Protein AF-A0A7S1H6H6-F1 (afdb_monomer_lite)

Sequence (138 aa):
GGTGAEPEEFAGHVDTIPNGRCSVGMDVRLAGCSHAYGLSERATPLPLHDTKGPKTPPECLPDNPPPGARGEPYRLYNLDVFGYDTRLGFGYQPLYGSVPLLLGSGGGPATGVLWLNPSETLVDLETEAGGGGANKPL

Secondary structure (DSSP, 8-state):
---PPPPEEETTEEE--TT-----------TT-SEEEEEE--SS-SS-----S----GGGS-SSPPTTTT---EEE-----TT---SGGGTTS--S--EEEEEEESSS--EEEE----S-EEE-------S-SS----

Organism: Hemiselmis andersenii (NCBI:txid464988)

Structure (mmCIF, N/CA/C/O backbone):
data_AF-A0A7S1H6H6-F1
#
_entry.id   AF-A0A7S1H6H6-F1
#
loop_
_atom_site.group_PDB
_atom_site.id
_atom_site.type_symbol
_atom_site.label_atom_id
_atom_site.label_alt_id
_atom_site.label_comp_id
_atom_site.label_asym_id
_atom_site.label_entity_id
_atom_site.label_seq_id
_atom_site.pdbx_PDB_ins_code
_atom_site.Cartn_x
_atom_site.Cartn_y
_atom_site.Cartn_z
_atom_site.occupancy
_atom_site.B_iso_or_equiv
_atom_site.auth_seq_id
_ato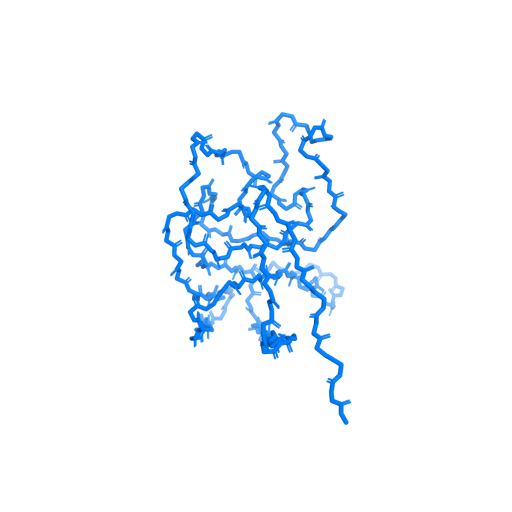m_site.auth_comp_id
_atom_site.auth_asym_id
_atom_site.auth_atom_id
_atom_site.pdbx_PDB_model_num
ATOM 1 N N . GLY A 1 1 ? -4.755 -16.913 30.596 1.00 37.25 1 GLY A N 1
ATOM 2 C CA . GLY A 1 1 ? -5.245 -15.526 30.644 1.00 37.25 1 GLY A CA 1
ATOM 3 C C . GLY A 1 1 ? -4.417 -14.735 29.668 1.00 37.25 1 GLY A C 1
ATOM 4 O O . GLY A 1 1 ? -3.209 -14.711 29.845 1.00 37.25 1 GLY A O 1
ATOM 5 N N . GLY A 1 2 ? -5.020 -14.239 28.589 1.00 49.47 2 GLY A N 1
ATOM 6 C CA . GLY A 1 2 ? -4.300 -13.467 27.575 1.00 49.47 2 GLY A CA 1
ATOM 7 C C . GLY A 1 2 ? -4.051 -12.055 28.089 1.00 49.47 2 GLY A C 1
ATOM 8 O O . GLY A 1 2 ? -4.977 -11.416 28.576 1.00 49.47 2 GLY A O 1
ATOM 9 N N . THR A 1 3 ? -2.807 -11.597 28.035 1.00 51.44 3 THR A N 1
ATOM 10 C CA . THR A 1 3 ? -2.439 -10.205 28.304 1.00 51.44 3 THR A CA 1
ATOM 11 C C . THR A 1 3 ? -3.090 -9.327 27.233 1.00 51.44 3 THR A C 1
ATOM 13 O O . THR A 1 3 ? -2.762 -9.473 26.054 1.00 51.44 3 THR A O 1
ATOM 16 N N . GLY A 1 4 ? -4.049 -8.479 27.619 1.00 61.50 4 GLY A N 1
ATOM 17 C CA . GLY A 1 4 ? -4.609 -7.456 26.729 1.00 61.50 4 GLY A CA 1
ATOM 18 C C . GLY A 1 4 ? -3.496 -6.552 26.194 1.00 61.50 4 GLY A C 1
ATOM 19 O O . GLY A 1 4 ? -2.465 -6.401 26.847 1.00 61.50 4 GLY A O 1
ATOM 20 N N . ALA A 1 5 ? -3.659 -6.015 24.985 1.00 79.25 5 ALA A N 1
ATOM 21 C CA . ALA A 1 5 ? -2.712 -5.023 24.484 1.00 79.25 5 ALA A CA 1
ATOM 22 C C . ALA A 1 5 ? -2.859 -3.722 25.285 1.00 79.25 5 ALA A C 1
ATOM 24 O O . ALA A 1 5 ? -3.963 -3.385 25.707 1.00 79.25 5 ALA A O 1
ATOM 25 N N . GLU A 1 6 ? -1.746 -3.023 25.502 1.00 86.31 6 GLU A N 1
ATOM 26 C CA . GLU A 1 6 ? -1.747 -1.726 26.181 1.00 86.31 6 GLU A CA 1
ATOM 27 C C . GLU A 1 6 ? -2.432 -0.660 25.308 1.00 86.31 6 GLU A C 1
ATOM 29 O O . GLU A 1 6 ? -2.238 -0.697 24.093 1.00 86.31 6 GLU A O 1
ATOM 34 N N . PRO A 1 7 ? -3.189 0.288 25.892 1.00 91.81 7 PRO A N 1
ATOM 35 C CA . PRO A 1 7 ? -3.778 1.402 25.154 1.00 91.81 7 PRO A CA 1
ATOM 36 C C . PRO A 1 7 ? -2.739 2.229 24.383 1.00 91.81 7 PRO A C 1
ATOM 38 O O . PRO A 1 7 ? -1.626 2.451 24.865 1.00 91.81 7 PRO A O 1
ATOM 41 N N . GLU A 1 8 ? -3.124 2.740 23.215 1.00 92.94 8 GLU A N 1
ATOM 42 C CA . GLU A 1 8 ? -2.284 3.576 22.350 1.00 92.94 8 GLU A CA 1
ATOM 43 C C . GLU A 1 8 ? -2.850 4.999 22.259 1.00 92.94 8 GLU A C 1
ATOM 45 O O . GLU A 1 8 ? -4.063 5.186 22.206 1.00 92.94 8 GLU A O 1
ATOM 50 N N . GLU A 1 9 ? -1.986 6.020 22.242 1.00 95.50 9 GLU A N 1
ATOM 51 C CA . GLU A 1 9 ? -2.395 7.425 22.115 1.00 95.50 9 GLU A CA 1
ATOM 52 C C . GLU A 1 9 ? -1.838 8.048 20.831 1.00 95.50 9 GLU A C 1
ATOM 54 O O . GLU A 1 9 ? -0.636 7.996 20.565 1.00 95.50 9 GLU A O 1
ATOM 59 N N . PHE A 1 10 ? -2.706 8.698 20.054 1.00 93.44 10 PHE A N 1
ATOM 60 C CA . PHE A 1 10 ? -2.316 9.489 18.892 1.00 93.44 10 PHE A CA 1
ATOM 61 C C . PHE A 1 10 ? -3.118 10.789 18.822 1.00 93.44 10 PHE A C 1
ATOM 63 O O . PHE A 1 10 ? -4.347 10.781 18.849 1.00 93.44 10 PHE A O 1
ATOM 70 N N . ALA A 1 11 ? -2.419 11.923 18.711 1.00 92.44 11 ALA A N 1
ATOM 71 C CA . ALA A 1 11 ? -3.023 13.254 18.588 1.00 92.44 11 ALA A CA 1
ATOM 72 C C . ALA A 1 11 ? -4.135 13.528 19.632 1.00 92.44 11 ALA A C 1
ATOM 74 O O . ALA A 1 11 ? -5.196 14.053 19.293 1.00 92.44 11 ALA A O 1
ATOM 75 N N . GLY A 1 12 ? -3.910 13.129 20.891 1.00 94.56 12 GLY A N 1
ATOM 76 C CA . GLY A 1 12 ? -4.856 13.308 22.000 1.00 94.56 12 GLY A CA 1
ATOM 77 C C . GLY A 1 12 ? -6.042 12.335 22.022 1.00 94.56 12 GLY A C 1
ATOM 78 O O . GLY A 1 12 ? -6.951 12.510 22.832 1.00 94.56 12 GLY A O 1
ATOM 79 N N . HIS A 1 13 ? -6.054 11.322 21.153 1.00 94.81 13 HIS A N 1
ATOM 80 C CA . HIS A 1 13 ? -7.055 10.257 21.137 1.00 94.81 13 HIS A CA 1
ATOM 81 C C . HIS A 1 13 ? -6.439 8.964 21.664 1.00 94.81 13 HIS A C 1
ATOM 83 O O . HIS A 1 13 ? -5.345 8.599 21.242 1.00 94.81 13 HIS A O 1
ATOM 89 N N . VAL A 1 14 ? -7.154 8.270 22.553 1.00 96.38 14 VAL A N 1
ATOM 90 C CA . VAL A 1 14 ? -6.708 7.004 23.152 1.00 96.38 14 VAL A CA 1
ATOM 91 C C . VAL A 1 14 ? -7.499 5.839 22.556 1.00 96.38 14 VAL A C 1
ATOM 93 O O . VAL A 1 14 ? -8.716 5.763 22.735 1.00 96.38 14 VAL A O 1
ATOM 96 N N . ASP A 1 15 ? -6.810 4.922 21.881 1.00 92.50 15 ASP A N 1
ATOM 97 C CA . ASP A 1 15 ? -7.329 3.601 21.529 1.00 92.50 15 ASP A CA 1
ATOM 98 C C . ASP A 1 15 ? -7.150 2.660 22.727 1.00 92.50 15 ASP A C 1
ATOM 100 O O . ASP A 1 15 ? -6.055 2.485 23.254 1.00 92.50 15 ASP A O 1
ATOM 104 N N . THR A 1 16 ? -8.247 2.056 23.179 1.00 93.62 16 THR A N 1
ATOM 105 C CA . THR A 1 16 ? -8.265 1.155 24.344 1.00 93.62 16 THR A CA 1
ATOM 106 C C . THR A 1 16 ? -7.953 -0.300 23.993 1.00 93.62 16 THR A C 1
ATOM 108 O O . THR A 1 16 ? -7.833 -1.119 24.901 1.00 93.62 16 THR A O 1
ATOM 111 N N . ILE A 1 17 ? -7.849 -0.626 22.698 1.00 90.38 17 ILE A N 1
ATOM 112 C CA . ILE A 1 17 ? -7.474 -1.936 22.142 1.00 90.38 17 ILE A CA 1
ATOM 113 C C . ILE A 1 17 ? -8.158 -3.121 22.864 1.00 90.38 17 ILE A C 1
ATOM 115 O O . ILE A 1 17 ? -7.500 -4.062 23.321 1.00 90.38 17 ILE A O 1
ATOM 119 N N . PRO A 1 18 ? -9.504 -3.131 22.968 1.00 91.81 18 PRO A N 1
ATOM 120 C CA . PRO A 1 18 ? -10.238 -4.084 23.810 1.00 91.81 18 PRO A CA 1
ATOM 121 C C . PRO A 1 18 ? -10.066 -5.548 23.382 1.00 91.81 18 PRO A C 1
ATOM 123 O O . PRO A 1 18 ? -10.182 -6.454 24.206 1.00 91.81 18 PRO A O 1
ATOM 126 N N . ASN A 1 19 ? -9.776 -5.786 22.100 1.00 90.62 19 ASN A N 1
ATOM 127 C CA . ASN A 1 19 ? -9.561 -7.123 21.541 1.00 90.62 19 ASN A CA 1
ATOM 128 C C . ASN A 1 19 ? -8.077 -7.532 21.512 1.00 90.62 19 ASN A C 1
ATOM 130 O O . ASN A 1 19 ? -7.745 -8.631 21.071 1.00 90.62 19 ASN A O 1
ATOM 134 N N . GLY A 1 20 ? -7.176 -6.675 21.997 1.00 92.00 20 GLY A N 1
ATOM 135 C CA . GLY A 1 20 ? -5.739 -6.883 21.890 1.00 92.00 20 GLY A CA 1
ATOM 136 C C . GLY A 1 20 ? -5.215 -6.754 20.455 1.00 92.00 20 GLY A C 1
ATOM 137 O O . GLY A 1 20 ? -5.844 -6.170 19.575 1.00 92.00 20 GLY A O 1
ATOM 138 N N . ARG A 1 21 ? -4.019 -7.299 20.220 1.00 90.94 21 ARG A N 1
ATOM 139 C CA . ARG A 1 21 ? -3.355 -7.261 18.909 1.00 90.94 21 ARG A CA 1
ATOM 140 C C . ARG A 1 21 ? -4.025 -8.250 17.953 1.00 90.94 21 ARG A C 1
ATOM 142 O O . ARG A 1 21 ? -3.915 -9.458 18.152 1.00 90.94 21 ARG A O 1
ATOM 149 N N . CYS A 1 22 ? -4.677 -7.742 16.909 1.00 93.69 22 CYS A N 1
ATOM 150 C CA . CYS A 1 22 ? -5.427 -8.550 15.937 1.00 93.69 22 CYS A CA 1
ATOM 151 C C . CYS A 1 22 ? -4.992 -8.324 14.476 1.00 93.69 22 CYS A C 1
ATOM 153 O O . CYS A 1 22 ? -5.787 -8.540 13.563 1.00 93.69 22 CYS A O 1
ATOM 155 N N . SER A 1 23 ? -3.758 -7.866 14.236 1.00 95.38 23 SER A N 1
ATOM 156 C CA . SER A 1 23 ? -3.259 -7.667 12.871 1.00 95.38 23 SER A CA 1
ATOM 157 C C . SER A 1 23 ? -3.045 -8.997 12.137 1.00 95.38 23 SER A C 1
ATOM 159 O O . SER A 1 23 ? -2.732 -10.027 12.736 1.00 95.38 23 SER A O 1
ATOM 161 N N . VAL A 1 24 ? -3.204 -8.960 10.815 1.00 97.75 24 VAL A N 1
ATOM 162 C CA . VAL A 1 24 ? -2.938 -10.076 9.899 1.00 97.75 24 VAL A CA 1
ATOM 163 C C . VAL A 1 24 ? -1.992 -9.604 8.800 1.00 97.75 24 VAL A C 1
ATOM 165 O O . VAL A 1 24 ? -2.060 -8.451 8.380 1.00 97.75 24 VAL A O 1
ATOM 168 N N . GLY A 1 25 ? -1.112 -10.487 8.334 1.00 97.75 25 GLY A N 1
ATOM 169 C CA . GLY A 1 25 ? -0.133 -10.177 7.295 1.00 97.75 25 GLY A CA 1
ATOM 170 C C . GLY A 1 25 ? 0.189 -11.399 6.443 1.00 97.75 25 GLY A C 1
ATOM 171 O O . GLY A 1 25 ? 0.029 -12.535 6.892 1.00 97.75 25 GLY A O 1
ATOM 172 N N . MET A 1 26 ? 0.610 -11.153 5.204 1.00 97.50 26 MET A N 1
ATOM 173 C CA . MET A 1 26 ? 0.996 -12.182 4.244 1.00 97.50 26 MET A CA 1
ATOM 174 C C . MET A 1 26 ? 2.029 -11.622 3.267 1.00 97.50 26 MET A C 1
ATOM 176 O O . MET A 1 26 ? 1.840 -10.528 2.740 1.00 97.50 26 MET A O 1
ATOM 180 N N . ASP A 1 27 ? 3.058 -12.413 2.971 1.00 96.44 27 ASP A N 1
ATOM 181 C CA . ASP A 1 27 ? 3.986 -12.136 1.878 1.00 96.44 27 ASP A CA 1
ATOM 182 C C . ASP A 1 27 ? 3.480 -12.793 0.590 1.00 96.44 27 ASP A C 1
ATOM 184 O O . ASP A 1 27 ? 3.115 -13.974 0.574 1.00 96.44 27 ASP A O 1
ATOM 188 N N . VAL A 1 28 ? 3.458 -12.036 -0.508 1.00 95.00 28 VAL A N 1
ATOM 189 C CA . VAL A 1 28 ? 3.034 -12.530 -1.822 1.00 95.00 28 VAL A CA 1
ATOM 190 C C . VAL A 1 28 ? 4.087 -12.192 -2.863 1.00 95.00 28 VAL A C 1
ATOM 192 O O . VAL A 1 28 ? 4.539 -11.056 -2.961 1.00 95.00 28 VAL A O 1
ATOM 195 N N . ARG A 1 29 ? 4.447 -13.181 -3.685 1.00 94.31 29 ARG A N 1
ATOM 196 C CA . ARG A 1 29 ? 5.404 -13.020 -4.780 1.00 94.31 29 ARG A CA 1
ATOM 197 C C . ARG A 1 29 ? 4.700 -13.091 -6.130 1.00 94.31 29 ARG A C 1
ATOM 199 O O . ARG A 1 29 ? 4.083 -14.104 -6.454 1.00 94.31 29 ARG A O 1
ATOM 206 N N . LEU A 1 30 ? 4.862 -12.049 -6.945 1.00 93.12 30 LEU A N 1
ATOM 207 C CA . LEU A 1 30 ? 4.387 -12.008 -8.331 1.00 93.12 30 LEU A CA 1
ATOM 208 C C . LEU A 1 30 ? 5.528 -12.393 -9.281 1.00 93.12 30 LEU A C 1
ATOM 210 O O . LEU A 1 30 ? 6.340 -11.562 -9.681 1.00 93.12 30 LEU A O 1
ATOM 214 N N . ALA A 1 31 ? 5.636 -13.682 -9.604 1.00 90.94 31 ALA A N 1
ATOM 215 C CA . ALA A 1 31 ? 6.732 -14.192 -10.428 1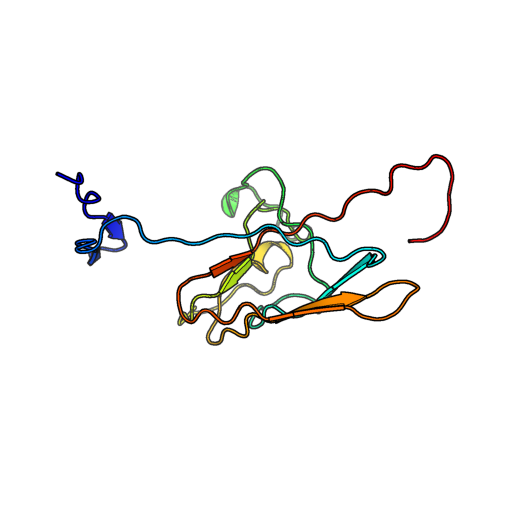.00 90.94 31 ALA A CA 1
ATOM 216 C C . ALA A 1 31 ? 6.689 -13.641 -11.866 1.00 90.94 31 ALA A C 1
ATOM 218 O O . ALA A 1 31 ? 5.630 -13.581 -12.488 1.00 90.94 31 ALA A O 1
ATOM 219 N N . GLY A 1 32 ? 7.857 -13.277 -12.408 1.00 89.94 32 GLY A N 1
ATOM 220 C CA . GLY A 1 32 ? 7.992 -12.795 -13.789 1.00 89.94 32 GLY A CA 1
ATOM 221 C C . GLY A 1 32 ? 7.443 -11.386 -14.040 1.00 89.94 32 GLY A C 1
ATOM 222 O O . GLY A 1 32 ? 7.331 -10.980 -15.196 1.00 89.94 32 GLY A O 1
ATOM 223 N N . CYS A 1 33 ? 7.097 -10.652 -12.980 1.00 92.25 33 CYS A N 1
ATOM 224 C CA . CYS A 1 33 ? 6.687 -9.256 -13.060 1.00 92.25 33 CYS A CA 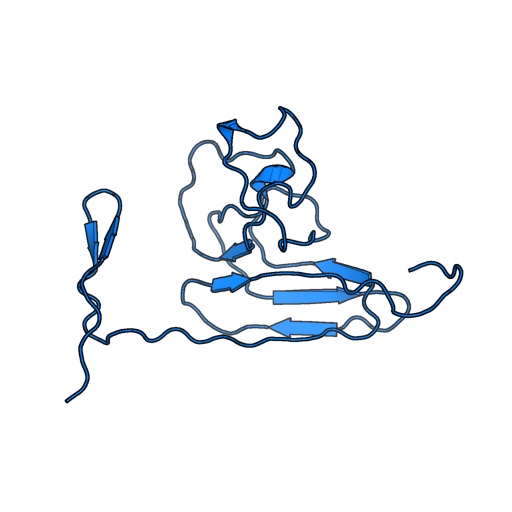1
ATOM 225 C C . CYS A 1 33 ? 7.893 -8.345 -12.795 1.00 92.25 33 CYS A C 1
ATOM 227 O O . CYS A 1 33 ? 8.633 -8.571 -11.841 1.00 92.25 33 CYS A O 1
ATOM 229 N N . SER A 1 34 ? 8.075 -7.324 -13.630 1.00 91.62 34 SER A N 1
ATOM 230 C CA . SER A 1 34 ? 9.101 -6.283 -13.468 1.00 91.62 34 SER A CA 1
ATOM 231 C C . SER A 1 34 ? 8.523 -4.939 -13.030 1.00 91.62 34 SER A C 1
ATOM 233 O O . SER A 1 34 ? 9.270 -4.050 -12.637 1.00 91.62 34 SER A O 1
ATOM 235 N N . HIS A 1 35 ? 7.197 -4.787 -13.078 1.00 94.12 35 HIS A N 1
ATOM 236 C CA . HIS A 1 35 ? 6.492 -3.585 -12.654 1.00 94.12 35 HIS A CA 1
ATOM 237 C C . HIS A 1 35 ? 5.261 -3.947 -11.828 1.00 94.12 35 HIS A C 1
ATOM 239 O O . HIS A 1 35 ? 4.609 -4.966 -12.077 1.00 94.12 35 HIS A O 1
ATOM 245 N N . ALA A 1 36 ? 4.919 -3.080 -10.878 1.00 95.62 36 ALA A N 1
ATOM 246 C CA . ALA A 1 36 ? 3.734 -3.214 -10.047 1.00 95.62 36 ALA A CA 1
ATOM 247 C C . ALA A 1 36 ? 2.879 -1.940 -10.076 1.00 95.62 36 ALA A C 1
ATOM 249 O O . ALA A 1 36 ? 3.394 -0.839 -10.266 1.00 95.62 36 ALA A O 1
ATOM 250 N N . TYR A 1 37 ? 1.569 -2.092 -9.891 1.00 96.12 37 TYR A N 1
ATOM 251 C CA . TYR A 1 37 ? 0.567 -1.033 -10.022 1.00 96.12 37 TYR A CA 1
ATOM 252 C C . TYR A 1 37 ? -0.581 -1.216 -9.029 1.00 96.12 37 TYR A C 1
ATOM 254 O O . TYR A 1 37 ? -0.770 -2.294 -8.464 1.00 96.12 37 TYR A O 1
ATOM 262 N N . GLY A 1 38 ? -1.406 -0.177 -8.897 1.00 96.62 38 GLY A N 1
ATOM 263 C CA . GLY A 1 38 ? -2.604 -0.192 -8.062 1.00 96.62 38 GLY A CA 1
ATOM 264 C C . GLY A 1 38 ? -2.362 0.474 -6.713 1.00 96.62 38 GLY A C 1
ATOM 265 O O . GLY A 1 38 ? -1.731 1.537 -6.659 1.00 96.62 38 GLY A O 1
ATOM 266 N N . LEU A 1 39 ? -2.904 -0.131 -5.652 1.00 96.12 39 LEU A N 1
ATOM 267 C CA . LEU A 1 39 ? -2.883 0.395 -4.281 1.00 96.12 39 LEU A CA 1
ATOM 268 C C . LEU A 1 39 ? -3.274 1.881 -4.238 1.00 96.12 39 LEU A C 1
ATOM 270 O O . LEU A 1 39 ? -2.531 2.724 -3.739 1.00 96.12 39 LEU A O 1
ATOM 274 N N . SER A 1 40 ? -4.392 2.227 -4.875 1.00 94.69 40 SER A N 1
ATOM 275 C CA . SER A 1 40 ? -4.908 3.599 -4.854 1.00 94.69 40 SER A CA 1
ATOM 276 C C . SER A 1 40 ? -5.483 3.920 -3.472 1.00 94.69 40 SER A C 1
ATOM 278 O O . SER A 1 40 ? -5.969 3.011 -2.807 1.00 94.69 40 SER A O 1
ATOM 280 N N . GLU A 1 41 ? -5.537 5.171 -3.031 1.00 95.06 41 GLU A N 1
ATOM 281 C CA . GLU A 1 41 ? -5.240 6.424 -3.740 1.00 95.06 41 GLU A CA 1
ATOM 282 C C . GLU A 1 41 ? -3.912 7.056 -3.293 1.00 95.06 41 GLU A C 1
ATOM 284 O O . GLU A 1 41 ? -3.616 7.104 -2.103 1.00 95.06 41 GLU A O 1
ATOM 289 N N . ARG A 1 42 ? -3.100 7.535 -4.250 1.00 92.25 42 ARG A N 1
ATOM 290 C CA . ARG A 1 42 ? -1.761 8.098 -3.997 1.00 92.25 42 ARG A CA 1
ATOM 291 C C . ARG A 1 42 ? -1.430 9.202 -5.003 1.00 92.25 42 ARG A C 1
ATOM 293 O O . ARG A 1 42 ? -1.746 9.078 -6.184 1.00 92.25 42 ARG A O 1
ATOM 300 N N . ALA A 1 43 ? -0.702 10.226 -4.562 1.00 90.56 43 ALA A N 1
ATOM 301 C CA . ALA A 1 43 ? -0.253 11.345 -5.397 1.00 90.56 43 ALA A CA 1
ATOM 302 C C . ALA A 1 43 ? 1.106 11.074 -6.077 1.00 90.56 43 ALA A C 1
ATOM 304 O O . ALA A 1 43 ? 2.020 11.892 -6.026 1.00 90.56 43 ALA A O 1
ATOM 305 N N . THR A 1 44 ? 1.271 9.894 -6.682 1.00 85.44 44 THR A N 1
ATOM 306 C CA . THR A 1 44 ? 2.531 9.475 -7.326 1.00 85.44 44 THR A CA 1
ATOM 307 C C . THR A 1 44 ? 2.310 8.794 -8.673 1.00 85.44 44 THR A C 1
ATOM 309 O O . THR A 1 44 ? 1.167 8.501 -9.025 1.00 85.44 44 THR A O 1
ATOM 312 N N . PRO A 1 45 ? 3.382 8.571 -9.463 1.00 90.19 45 PRO A N 1
ATOM 313 C CA . PRO A 1 45 ? 3.283 7.868 -10.733 1.00 90.19 45 PRO A CA 1
ATOM 314 C C . PRO A 1 45 ? 2.577 6.514 -10.626 1.00 90.19 45 PRO A C 1
ATOM 316 O O . PRO A 1 45 ? 2.571 5.862 -9.582 1.00 90.19 45 PRO A O 1
ATOM 319 N N . LEU A 1 46 ? 2.007 6.090 -11.756 1.00 93.00 46 LEU A N 1
ATOM 320 C CA . LEU A 1 46 ? 1.270 4.835 -11.872 1.00 93.00 46 LEU A CA 1
ATOM 321 C C . LEU A 1 46 ? 2.105 3.603 -11.447 1.00 93.00 46 LEU A C 1
ATOM 323 O O . LEU A 1 46 ? 1.566 2.794 -10.686 1.00 93.00 46 LEU A O 1
ATOM 327 N N . PRO A 1 47 ? 3.377 3.437 -11.876 1.00 93.38 47 PRO A N 1
ATOM 328 C CA . PRO A 1 47 ? 4.229 2.368 -11.362 1.00 93.38 47 PRO A CA 1
ATOM 329 C C . PRO A 1 47 ? 4.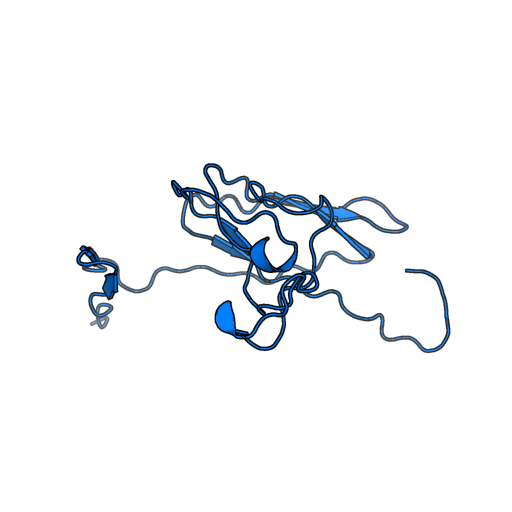561 2.580 -9.881 1.00 93.38 47 PRO A C 1
ATOM 331 O O . PRO A 1 47 ? 5.001 3.65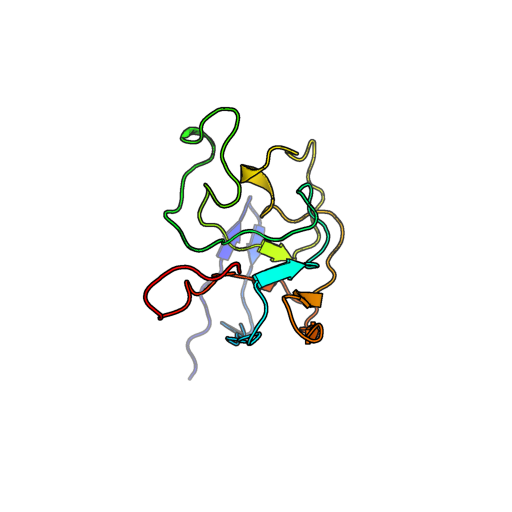9 -9.476 1.00 93.38 47 PRO A O 1
ATOM 334 N N . LEU A 1 48 ? 4.382 1.526 -9.089 1.00 93.69 48 LEU A N 1
ATOM 335 C CA . LEU A 1 48 ? 4.867 1.457 -7.717 1.00 93.69 48 LEU A CA 1
ATOM 336 C C . LEU A 1 48 ? 6.396 1.409 -7.695 1.00 93.69 48 LEU A C 1
ATOM 338 O O . LEU A 1 48 ? 7.040 0.957 -8.640 1.00 93.69 48 LEU A O 1
ATOM 342 N N . HIS A 1 49 ? 6.954 1.876 -6.591 1.00 91.19 49 HIS A N 1
ATOM 343 C CA . HIS A 1 49 ? 8.372 1.840 -6.284 1.00 91.19 49 HIS A CA 1
ATOM 344 C C . HIS A 1 49 ? 8.610 0.978 -5.049 1.00 91.19 49 HIS A C 1
ATOM 346 O O . HIS A 1 49 ? 7.716 0.813 -4.216 1.00 91.19 49 HIS A O 1
ATOM 352 N N . ASP A 1 50 ? 9.832 0.475 -4.925 1.00 91.75 50 ASP A N 1
ATOM 353 C CA . ASP A 1 50 ? 10.258 -0.273 -3.752 1.00 91.75 50 ASP A CA 1
ATOM 354 C C . ASP A 1 50 ? 10.164 0.606 -2.498 1.00 91.75 50 ASP A C 1
ATOM 356 O O . ASP A 1 50 ? 10.559 1.776 -2.494 1.00 91.75 50 ASP A O 1
ATOM 360 N N . THR A 1 51 ? 9.622 0.036 -1.427 1.00 92.00 51 THR A N 1
ATOM 361 C CA . THR A 1 51 ? 9.437 0.712 -0.135 1.00 92.00 51 THR A CA 1
ATOM 362 C C . THR A 1 51 ? 10.449 0.248 0.901 1.00 92.00 51 THR A C 1
ATOM 364 O O . THR A 1 51 ? 10.596 0.875 1.950 1.00 92.00 51 THR A O 1
ATOM 367 N N . LYS A 1 52 ? 11.171 -0.844 0.623 1.00 87.25 52 LYS A N 1
ATOM 368 C CA . LYS A 1 52 ? 12.246 -1.326 1.485 1.00 87.25 52 LYS A CA 1
ATOM 369 C C . LYS A 1 52 ? 13.447 -0.388 1.382 1.00 87.25 52 LYS A C 1
ATOM 371 O O . LYS A 1 52 ? 14.050 -0.222 0.328 1.00 87.25 52 LYS A O 1
ATOM 376 N N . GLY A 1 53 ? 13.813 0.216 2.506 1.00 82.75 53 GLY A N 1
ATOM 377 C CA . GLY A 1 53 ? 14.961 1.108 2.600 1.00 82.75 53 GLY A CA 1
ATOM 378 C C . GLY A 1 53 ? 15.084 1.744 3.983 1.00 82.75 53 GLY A C 1
ATOM 379 O O . GLY A 1 53 ? 14.233 1.518 4.848 1.00 82.75 53 GLY A O 1
ATOM 380 N N . PRO A 1 54 ? 16.146 2.528 4.229 1.00 84.62 54 PRO A N 1
ATOM 381 C CA . PRO A 1 54 ? 16.283 3.285 5.465 1.00 84.62 54 PRO A CA 1
ATOM 382 C C . PRO A 1 54 ? 15.105 4.240 5.653 1.00 84.62 54 PRO A C 1
ATOM 384 O O . PRO A 1 54 ? 14.718 4.948 4.724 1.00 84.62 54 PRO A O 1
ATOM 387 N N . LYS A 1 55 ? 14.573 4.304 6.876 1.00 88.00 55 LYS A N 1
ATOM 388 C CA . LYS A 1 55 ? 13.554 5.296 7.206 1.00 88.00 55 LYS A CA 1
ATOM 389 C C . LYS A 1 55 ? 14.173 6.682 7.272 1.00 88.00 55 LYS A C 1
ATOM 391 O O . LYS A 1 55 ? 14.956 6.963 8.177 1.00 88.00 55 LYS A O 1
ATOM 396 N N . THR A 1 56 ? 13.828 7.543 6.320 1.00 85.44 56 THR A N 1
ATOM 397 C CA . THR A 1 56 ? 14.347 8.915 6.259 1.00 85.44 56 THR A CA 1
ATOM 398 C C . THR A 1 56 ? 13.254 9.919 6.646 1.00 85.44 56 THR A C 1
ATOM 400 O O . THR A 1 56 ? 12.188 9.953 6.015 1.00 85.44 56 THR A O 1
ATOM 403 N N . PRO A 1 57 ? 13.461 10.731 7.700 1.00 86.69 57 PRO A N 1
ATOM 404 C CA . PRO A 1 57 ? 12.539 11.805 8.060 1.00 86.69 57 PRO A CA 1
ATOM 405 C C . PRO A 1 57 ? 12.357 12.815 6.913 1.00 86.69 57 PRO A C 1
ATOM 407 O O . PRO A 1 57 ? 13.314 13.049 6.171 1.00 86.69 57 PRO A O 1
ATOM 410 N N . PRO A 1 58 ? 11.161 13.412 6.740 1.00 82.31 58 PRO A N 1
ATOM 411 C CA . PRO A 1 58 ? 10.890 14.368 5.661 1.00 82.31 58 PRO A CA 1
ATOM 412 C C . PRO A 1 58 ? 11.879 15.538 5.607 1.00 82.31 58 PRO A C 1
ATOM 414 O O . PRO A 1 58 ? 12.273 15.956 4.525 1.00 82.31 58 PRO A O 1
ATOM 417 N N . GLU A 1 59 ? 12.316 16.033 6.764 1.00 86.75 59 GLU A N 1
ATOM 418 C CA . GLU A 1 59 ? 13.276 17.129 6.907 1.00 86.75 59 GLU A CA 1
ATOM 419 C C . GLU A 1 59 ? 14.699 16.773 6.451 1.00 86.75 59 GLU A C 1
ATOM 421 O O . GLU A 1 59 ? 15.513 17.664 6.216 1.00 86.75 59 GLU A O 1
ATOM 426 N N . CYS A 1 60 ? 15.009 15.480 6.317 1.00 87.38 60 CYS A N 1
ATOM 427 C CA . CYS A 1 60 ? 16.298 14.990 5.829 1.00 87.38 60 CYS A CA 1
ATOM 428 C C . CYS A 1 60 ? 16.280 14.651 4.332 1.00 87.38 60 CYS A C 1
ATOM 430 O O . CYS A 1 60 ? 17.314 14.261 3.786 1.00 87.38 60 CYS A O 1
ATOM 432 N N . LEU A 1 61 ? 15.126 14.752 3.668 1.00 83.12 61 LEU A N 1
ATOM 433 C CA . LEU A 1 61 ? 15.016 14.500 2.236 1.00 83.12 61 LEU A CA 1
ATOM 434 C C . LEU A 1 61 ? 15.463 15.729 1.436 1.00 83.12 61 LEU A C 1
ATOM 436 O O . LEU A 1 61 ? 15.197 16.860 1.842 1.00 83.12 61 LEU A O 1
ATOM 440 N N . PRO A 1 62 ? 16.097 15.534 0.267 1.00 86.06 62 PRO A N 1
ATOM 441 C CA . PRO A 1 62 ? 16.309 16.631 -0.671 1.00 86.06 62 PRO A CA 1
ATOM 442 C C . PRO A 1 62 ? 14.960 17.148 -1.193 1.00 86.06 62 PRO A C 1
ATOM 444 O O . PRO A 1 62 ? 13.963 16.433 -1.141 1.00 86.06 62 PRO A O 1
ATOM 447 N N . ASP A 1 63 ? 14.935 18.353 -1.771 1.00 83.19 63 ASP A N 1
ATOM 448 C CA . ASP A 1 63 ? 13.700 18.976 -2.281 1.00 83.19 63 ASP A CA 1
ATOM 449 C C . ASP A 1 63 ? 12.933 18.088 -3.272 1.00 83.19 63 ASP A C 1
ATOM 451 O O . ASP A 1 63 ? 11.703 18.077 -3.263 1.00 83.19 63 ASP A O 1
ATOM 455 N N . ASN A 1 64 ? 13.665 17.314 -4.080 1.00 80.19 64 ASN A N 1
ATOM 456 C CA . ASN A 1 64 ? 13.143 16.328 -5.024 1.00 80.19 64 ASN A CA 1
ATOM 457 C C . ASN A 1 64 ? 13.695 14.936 -4.681 1.00 80.19 64 ASN A C 1
ATOM 459 O O . ASN A 1 64 ? 14.664 14.485 -5.301 1.00 80.19 64 ASN A O 1
ATOM 463 N N . PRO A 1 65 ? 13.124 14.258 -3.673 1.00 85.44 65 PRO A N 1
ATOM 464 C CA . PRO A 1 65 ? 13.571 12.929 -3.296 1.00 85.44 65 PRO A CA 1
ATOM 465 C C . PRO A 1 65 ? 13.180 11.904 -4.366 1.00 85.44 65 PRO A C 1
ATOM 467 O O . PRO A 1 65 ? 12.107 12.030 -4.970 1.00 85.44 65 PRO A O 1
ATOM 470 N N . PRO A 1 66 ? 14.011 10.873 -4.606 1.00 84.50 66 PRO A N 1
ATOM 471 C CA . PRO A 1 66 ? 13.609 9.774 -5.467 1.00 84.50 66 PRO A CA 1
ATOM 472 C C . PRO A 1 66 ? 12.398 9.026 -4.869 1.00 84.50 66 PRO A C 1
ATOM 474 O O . PRO A 1 66 ? 12.145 9.107 -3.662 1.00 84.50 66 PRO A O 1
ATOM 477 N N . PRO A 1 67 ? 11.638 8.281 -5.691 1.00 81.69 67 PRO A N 1
ATOM 478 C CA . PRO A 1 67 ? 10.612 7.370 -5.191 1.00 81.69 67 PRO A CA 1
ATOM 479 C C . PRO A 1 67 ? 11.195 6.412 -4.140 1.00 81.69 67 PRO A C 1
ATOM 481 O O . PRO A 1 67 ? 12.338 5.978 -4.275 1.00 81.69 67 PRO A O 1
ATOM 484 N N . GLY A 1 68 ? 10.443 6.107 -3.082 1.00 81.56 68 GLY A N 1
ATOM 485 C CA . GLY A 1 68 ? 10.888 5.185 -2.028 1.00 81.56 68 GLY A CA 1
ATOM 486 C C . GLY A 1 68 ? 11.941 5.742 -1.063 1.00 81.56 68 GLY A C 1
ATOM 487 O O . GLY A 1 68 ? 12.301 5.060 -0.108 1.00 81.56 68 GLY A O 1
ATOM 488 N N . ALA A 1 69 ? 12.392 6.994 -1.230 1.00 81.19 69 ALA A N 1
ATOM 489 C CA . ALA A 1 69 ? 13.455 7.589 -0.408 1.00 81.19 69 ALA A CA 1
ATOM 490 C C . ALA A 1 69 ? 13.180 7.602 1.105 1.00 81.19 69 ALA A C 1
ATOM 492 O O . ALA A 1 69 ? 14.110 7.771 1.886 1.00 81.19 69 ALA A O 1
ATOM 493 N N . ARG A 1 70 ? 11.918 7.457 1.530 1.00 83.56 70 ARG A N 1
ATOM 494 C CA . ARG A 1 70 ? 11.551 7.406 2.949 1.00 83.56 70 ARG A CA 1
ATOM 495 C C . ARG A 1 70 ? 11.582 6.016 3.564 1.00 83.56 70 ARG A C 1
ATOM 497 O O . ARG A 1 70 ? 11.482 5.956 4.782 1.00 83.56 70 ARG A O 1
ATOM 504 N N . GLY A 1 71 ? 11.681 4.940 2.781 1.00 88.88 71 GLY A N 1
ATOM 505 C CA . GLY A 1 71 ? 11.629 3.576 3.317 1.00 88.88 71 GLY A CA 1
ATOM 506 C C . GLY A 1 71 ? 10.317 3.257 4.052 1.00 88.88 71 GLY A C 1
ATOM 507 O O . GLY A 1 71 ? 10.330 2.569 5.073 1.00 88.88 71 GLY A O 1
ATOM 508 N N . GLU A 1 72 ? 9.201 3.849 3.610 1.00 91.69 72 GLU A N 1
ATOM 509 C CA . GLU A 1 72 ? 7.885 3.676 4.235 1.00 91.69 72 GLU A CA 1
ATOM 510 C C . GLU A 1 72 ? 6.974 2.839 3.340 1.00 91.69 72 GLU A C 1
ATOM 512 O O . GLU A 1 72 ? 6.952 3.069 2.126 1.00 91.69 72 GLU A O 1
ATOM 517 N N . PRO A 1 73 ? 6.181 1.926 3.925 1.00 94.88 73 PRO A N 1
ATOM 518 C CA . PRO A 1 73 ? 5.214 1.142 3.173 1.00 94.88 73 PRO A CA 1
ATOM 519 C C . PRO A 1 73 ? 4.108 2.036 2.614 1.00 94.88 73 PRO A C 1
ATOM 521 O O . PRO A 1 73 ? 3.741 3.045 3.221 1.00 94.88 73 PRO A O 1
ATOM 524 N N . TYR A 1 74 ? 3.496 1.614 1.509 1.00 95.00 74 TYR A N 1
ATOM 525 C CA . TYR A 1 74 ? 2.233 2.205 1.080 1.00 95.00 74 TYR A CA 1
ATOM 526 C C . TYR A 1 74 ? 1.177 1.986 2.157 1.00 95.00 74 TYR A C 1
ATOM 528 O O . TYR A 1 74 ? 0.984 0.863 2.623 1.00 95.00 74 TYR A O 1
ATOM 536 N N . ARG A 1 75 ? 0.476 3.051 2.540 1.00 95.81 75 ARG A N 1
ATOM 537 C CA . ARG A 1 75 ? -0.565 3.000 3.565 1.00 95.81 75 ARG A CA 1
ATOM 538 C C . ARG A 1 75 ? -1.931 3.163 2.915 1.00 95.81 75 ARG A C 1
ATOM 540 O O . ARG A 1 75 ? -2.170 4.131 2.203 1.00 95.81 75 ARG A O 1
ATOM 547 N N . LEU A 1 76 ? -2.827 2.222 3.181 1.00 97.44 76 LEU A N 1
ATOM 548 C CA . LEU A 1 76 ? -4.238 2.290 2.816 1.00 97.44 76 LEU A CA 1
ATOM 549 C C . LEU A 1 76 ? -5.039 2.540 4.090 1.00 97.44 76 LEU A C 1
ATOM 551 O O . LEU A 1 76 ? -5.292 1.624 4.877 1.00 97.44 76 LEU A O 1
ATOM 555 N N . TYR A 1 77 ? -5.365 3.807 4.318 1.00 97.06 77 TYR A N 1
ATOM 556 C CA . TYR A 1 77 ? -6.162 4.258 5.450 1.00 97.06 77 TYR A CA 1
ATOM 557 C C . TYR A 1 77 ? -6.820 5.581 5.080 1.00 97.06 77 TYR A C 1
ATOM 559 O O . TYR A 1 77 ? -6.128 6.583 4.958 1.00 97.06 77 TYR A O 1
ATOM 567 N N . ASN A 1 78 ? -8.130 5.591 4.847 1.00 96.94 78 ASN A N 1
ATOM 568 C CA . ASN A 1 78 ? -8.797 6.775 4.305 1.00 96.94 78 ASN A CA 1
ATOM 569 C C . ASN A 1 78 ? -8.655 7.964 5.270 1.00 96.94 78 ASN A C 1
ATOM 571 O O . ASN A 1 78 ? -9.200 7.934 6.374 1.00 96.94 78 ASN A O 1
ATOM 575 N N . LEU A 1 79 ? -7.933 9.000 4.844 1.00 94.06 79 LEU A N 1
ATOM 576 C CA . LEU A 1 79 ? -7.652 10.203 5.624 1.00 94.06 79 LEU A CA 1
ATOM 577 C C . LEU A 1 79 ? -7.996 11.466 4.838 1.00 94.06 79 LEU A C 1
ATOM 579 O O . LEU A 1 79 ? -7.833 11.529 3.621 1.00 94.06 79 LEU A O 1
ATOM 583 N N . ASP A 1 80 ? -8.402 12.503 5.569 1.00 94.00 80 ASP A N 1
ATOM 584 C CA . ASP A 1 80 ? -8.461 13.865 5.047 1.00 94.00 80 ASP A CA 1
ATOM 585 C C . ASP A 1 80 ? -7.089 14.534 5.207 1.00 94.00 80 ASP A C 1
ATOM 587 O O . ASP A 1 80 ? -6.733 15.022 6.283 1.00 94.00 80 ASP A O 1
ATOM 591 N N . VAL A 1 81 ? -6.276 14.487 4.148 1.00 90.12 81 VAL A N 1
ATOM 592 C CA . VAL A 1 81 ? -4.923 15.058 4.140 1.00 90.12 81 VAL A CA 1
ATOM 593 C C . VAL A 1 81 ? -4.945 16.442 3.498 1.00 90.12 81 VAL A C 1
ATOM 595 O O . VAL A 1 81 ? -4.945 16.587 2.275 1.00 90.12 81 VAL A O 1
ATOM 598 N N . PHE A 1 82 ? -4.922 17.482 4.332 1.00 90.38 82 PHE A N 1
ATOM 599 C CA . PHE A 1 82 ? -4.845 18.862 3.859 1.00 90.38 82 PHE A CA 1
ATOM 600 C C . PHE A 1 82 ? -3.518 19.134 3.139 1.00 90.38 82 PHE A C 1
ATOM 602 O O . PHE A 1 82 ? -2.447 18.908 3.699 1.00 90.38 82 PHE A O 1
ATOM 609 N N . GLY A 1 83 ? -3.594 19.678 1.920 1.00 87.50 83 GLY A N 1
ATOM 610 C CA . GLY A 1 83 ? -2.415 20.112 1.166 1.00 87.50 83 GLY A CA 1
ATOM 611 C C . GLY A 1 83 ? -1.408 18.987 0.920 1.00 87.50 83 GLY A C 1
ATOM 612 O O . GLY A 1 83 ? -0.216 19.197 1.132 1.00 87.50 83 GLY A O 1
ATOM 613 N N . TYR A 1 84 ? -1.894 17.800 0.532 1.00 84.81 84 TYR A N 1
ATOM 614 C CA . TYR A 1 84 ? -1.055 16.622 0.309 1.00 84.81 84 TYR A CA 1
ATOM 615 C C . TYR A 1 84 ? 0.135 16.907 -0.619 1.00 84.81 84 TYR A C 1
ATOM 617 O O . TYR A 1 84 ? 0.057 17.702 -1.559 1.00 84.81 84 TYR A O 1
ATOM 625 N N . ASP A 1 85 ? 1.247 16.228 -0.350 1.00 84.81 85 ASP A N 1
ATOM 626 C CA . ASP A 1 85 ? 2.487 16.413 -1.089 1.00 84.81 85 ASP A CA 1
ATOM 627 C C . ASP A 1 85 ? 2.499 15.530 -2.347 1.00 84.81 85 ASP A C 1
ATOM 629 O O . ASP A 1 85 ? 2.284 14.320 -2.287 1.00 84.81 85 ASP A O 1
ATOM 633 N N . THR A 1 86 ? 2.739 16.139 -3.507 1.00 86.50 86 THR A N 1
ATOM 634 C CA . THR A 1 86 ? 2.792 15.451 -4.808 1.00 86.50 86 THR A CA 1
ATOM 635 C C . THR A 1 86 ? 4.209 15.070 -5.232 1.00 86.50 86 THR A C 1
ATOM 637 O O . THR A 1 86 ? 4.416 14.572 -6.342 1.00 86.50 86 THR A O 1
ATOM 640 N N . ARG A 1 87 ? 5.227 15.364 -4.417 1.00 83.75 87 ARG A N 1
ATOM 641 C CA . ARG A 1 87 ? 6.613 15.000 -4.722 1.00 83.75 87 ARG A CA 1
ATOM 642 C C . ARG A 1 87 ? 6.787 13.490 -4.593 1.00 83.75 87 ARG A C 1
ATOM 644 O O . ARG A 1 87 ? 6.198 12.839 -3.734 1.00 83.75 87 ARG A O 1
ATOM 651 N N . LEU A 1 88 ? 7.661 12.926 -5.426 1.00 74.94 88 LEU A N 1
ATOM 652 C CA . LEU A 1 88 ? 7.823 11.474 -5.580 1.00 74.94 88 LEU A CA 1
ATOM 653 C C . LEU A 1 88 ? 8.107 10.724 -4.269 1.00 74.94 88 LEU A C 1
ATOM 655 O O . LEU A 1 88 ? 7.626 9.606 -4.090 1.00 74.94 88 LEU A O 1
ATOM 659 N N . GLY A 1 89 ? 8.846 11.337 -3.342 1.00 76.94 89 GLY A N 1
ATOM 660 C CA . GLY A 1 89 ? 9.164 10.729 -2.049 1.00 76.94 89 GLY A CA 1
ATOM 661 C C . GLY A 1 89 ? 8.001 10.658 -1.058 1.00 76.94 89 GLY A C 1
ATOM 662 O O . GLY A 1 89 ? 8.185 10.046 -0.013 1.00 76.94 89 GLY A O 1
ATOM 663 N N . PHE A 1 90 ? 6.832 11.236 -1.365 1.00 80.25 90 PHE A N 1
ATOM 664 C CA . PHE A 1 90 ? 5.642 11.248 -0.500 1.00 80.25 90 PHE A CA 1
ATOM 665 C C . PHE A 1 90 ? 4.529 10.290 -0.946 1.00 80.25 90 PHE A C 1
ATOM 667 O O . PHE A 1 90 ? 3.473 10.223 -0.324 1.00 80.25 90 PHE A O 1
ATOM 674 N N . GLY A 1 91 ? 4.779 9.460 -1.962 1.00 80.81 91 GLY A N 1
ATOM 675 C CA . GLY A 1 91 ? 3.783 8.530 -2.507 1.00 80.81 91 GLY A CA 1
ATOM 676 C C . GLY A 1 91 ? 3.265 7.432 -1.590 1.00 80.81 91 GLY A C 1
ATOM 677 O O . GLY A 1 91 ? 2.364 6.710 -1.996 1.00 80.81 91 GLY A O 1
ATOM 678 N N . TYR A 1 92 ? 3.832 7.275 -0.398 1.00 84.12 92 TYR A N 1
ATOM 679 C CA . TYR A 1 92 ? 3.380 6.326 0.619 1.00 84.12 92 TYR A CA 1
ATOM 680 C C . TYR A 1 92 ? 2.227 6.883 1.473 1.00 84.12 92 TYR A C 1
ATOM 682 O O . TYR A 1 92 ? 1.568 6.115 2.175 1.00 84.12 92 TYR A O 1
ATOM 690 N N . GLN A 1 93 ? 2.002 8.207 1.448 1.00 89.00 93 GLN A N 1
ATOM 691 C CA . GLN A 1 93 ? 0.962 8.854 2.245 1.00 89.00 93 GLN A CA 1
ATOM 692 C C . GLN A 1 93 ? -0.424 8.368 1.801 1.00 89.00 93 GLN A C 1
ATOM 694 O O . GLN A 1 93 ? -0.710 8.377 0.600 1.00 89.00 93 GLN A O 1
ATOM 699 N N . PRO A 1 94 ? -1.288 7.964 2.746 1.00 93.00 94 PRO A N 1
ATOM 700 C CA . PRO A 1 94 ? -2.656 7.615 2.411 1.00 93.00 94 PRO A CA 1
ATOM 701 C C . PRO A 1 94 ? -3.457 8.877 2.065 1.00 93.00 94 PRO A C 1
ATOM 703 O O . PRO A 1 94 ? -3.207 9.944 2.627 1.00 93.00 94 PRO A O 1
ATOM 706 N N . LEU A 1 95 ? -4.440 8.741 1.176 1.00 94.50 95 LEU A N 1
ATOM 707 C CA . LEU A 1 95 ? -5.378 9.805 0.809 1.00 94.50 95 LEU A CA 1
ATOM 708 C C . LEU A 1 95 ? -6.821 9.379 1.135 1.00 94.50 95 LEU A C 1
ATOM 710 O O . LEU A 1 95 ? -7.062 8.646 2.093 1.00 94.50 95 LEU A O 1
ATOM 714 N N . TYR A 1 96 ? -7.794 9.858 0.365 1.00 95.75 96 TYR A N 1
ATOM 715 C CA . TYR A 1 96 ? -9.215 9.802 0.704 1.00 95.75 96 TYR A CA 1
ATOM 716 C C . TYR A 1 96 ? -9.857 8.432 0.460 1.00 95.75 96 TYR A C 1
ATOM 718 O O . TYR A 1 96 ? -10.839 8.084 1.120 1.00 95.75 96 TYR A O 1
ATOM 726 N N . GLY A 1 97 ? -9.323 7.657 -0.486 1.00 95.94 97 GLY A N 1
ATOM 727 C CA . GLY A 1 97 ? -9.814 6.330 -0.838 1.00 95.94 97 GLY A CA 1
ATOM 728 C C . GLY A 1 97 ? -8.744 5.243 -0.776 1.00 95.94 97 GLY A C 1
ATOM 729 O O . GLY A 1 97 ? -7.552 5.499 -0.935 1.00 95.94 97 GLY A O 1
ATOM 730 N N . SER A 1 98 ? -9.203 4.002 -0.606 1.00 97.19 98 SER A N 1
ATOM 731 C CA . SER A 1 98 ? -8.358 2.808 -0.577 1.00 97.19 98 SER A CA 1
ATOM 732 C C . SER A 1 98 ? -8.948 1.710 -1.460 1.00 97.19 98 SER A C 1
ATOM 734 O O . SER A 1 98 ? -10.081 1.279 -1.246 1.00 97.19 98 SER A O 1
ATOM 736 N N . VAL A 1 99 ? -8.174 1.231 -2.437 1.00 97.88 99 VAL A N 1
ATOM 737 C CA . VAL A 1 99 ? -8.479 0.017 -3.213 1.00 97.88 99 VAL A CA 1
ATOM 738 C C . VAL A 1 99 ? -7.295 -0.944 -3.072 1.00 97.88 99 VAL A C 1
ATOM 740 O O . VAL A 1 99 ? -6.260 -0.728 -3.710 1.00 97.88 99 VAL A O 1
ATOM 743 N N . PRO A 1 100 ? -7.418 -2.007 -2.254 1.00 97.38 100 PRO A N 1
ATOM 744 C CA . PRO A 1 100 ? -6.319 -2.919 -1.926 1.00 97.38 100 PRO A CA 1
ATOM 745 C C . PRO A 1 100 ? -6.084 -3.966 -3.032 1.00 97.38 100 PRO A C 1
ATOM 747 O O . PRO A 1 100 ? -6.127 -5.176 -2.805 1.00 97.38 100 PRO A O 1
ATOM 750 N N . LEU A 1 101 ? -5.864 -3.484 -4.258 1.00 97.94 101 LEU A N 1
ATOM 751 C CA . LEU A 1 101 ? -5.555 -4.276 -5.445 1.00 97.94 101 LEU A CA 1
ATOM 752 C C . LEU A 1 101 ? -4.119 -3.986 -5.890 1.00 97.94 101 LEU A C 1
ATOM 754 O O . LEU A 1 101 ? -3.794 -2.850 -6.239 1.00 97.94 101 LEU A O 1
ATOM 758 N N . LEU A 1 102 ? -3.290 -5.025 -5.915 1.00 97.88 102 LEU A N 1
ATOM 759 C CA . LEU A 1 102 ? -1.949 -5.010 -6.485 1.00 97.88 102 LEU A CA 1
ATOM 760 C C . LEU A 1 102 ? -1.976 -5.731 -7.833 1.00 97.88 102 LEU A C 1
ATOM 762 O O . LEU A 1 102 ? -2.486 -6.846 -7.926 1.00 97.88 102 LEU A O 1
ATOM 766 N N . LEU A 1 103 ? -1.411 -5.116 -8.866 1.00 97.44 103 LEU A N 1
ATOM 767 C CA . LEU A 1 103 ? -1.239 -5.723 -10.185 1.00 97.44 103 LEU A CA 1
ATOM 768 C C . LEU A 1 103 ? 0.247 -5.774 -10.521 1.00 97.44 103 LEU A C 1
ATOM 770 O O . LEU A 1 103 ? 0.926 -4.762 -10.402 1.00 97.44 103 LEU A O 1
ATOM 774 N N . GLY A 1 104 ? 0.738 -6.924 -10.967 1.00 96.69 104 GLY A N 1
ATOM 775 C CA . GLY A 1 104 ? 2.085 -7.108 -11.495 1.00 96.69 104 GLY A CA 1
ATOM 776 C C . GLY A 1 104 ? 2.051 -7.346 -13.000 1.00 96.69 104 GLY A C 1
ATOM 777 O O . GLY A 1 104 ? 1.196 -8.084 -13.498 1.00 96.69 104 GLY A O 1
ATOM 778 N N . SER A 1 105 ? 2.984 -6.745 -13.733 1.00 95.00 105 SER A N 1
ATOM 779 C CA . SER A 1 105 ? 3.212 -7.039 -15.150 1.00 95.00 105 SER A CA 1
ATOM 780 C C . SER A 1 105 ? 4.706 -7.111 -15.471 1.00 95.00 105 SER A C 1
ATOM 782 O O . SER A 1 105 ? 5.555 -6.641 -14.714 1.00 95.00 105 SER A O 1
ATOM 784 N N . GLY A 1 106 ? 5.035 -7.741 -16.595 1.00 89.94 106 GLY A N 1
ATOM 785 C CA . GLY A 1 106 ? 6.397 -7.892 -17.101 1.00 89.94 106 GLY A CA 1
ATOM 786 C C . GLY A 1 106 ? 6.356 -8.406 -18.537 1.00 89.94 106 GLY A C 1
ATOM 787 O O . GLY A 1 106 ? 5.393 -8.153 -19.258 1.00 89.94 106 GLY A O 1
ATOM 788 N N . GLY A 1 107 ? 7.357 -9.187 -18.948 1.00 87.94 107 GLY A N 1
ATOM 789 C CA . GLY A 1 107 ? 7.369 -9.818 -20.277 1.00 87.94 107 GLY A CA 1
ATOM 790 C C . GLY A 1 107 ? 6.313 -10.919 -20.492 1.00 87.94 107 GLY A C 1
ATOM 791 O O . GLY A 1 107 ? 6.170 -11.410 -21.610 1.00 87.94 107 GLY A O 1
ATOM 792 N N . GLY A 1 108 ? 5.599 -11.330 -19.438 1.00 88.25 108 GLY A N 1
ATOM 793 C CA . GLY A 1 108 ? 4.567 -12.372 -19.460 1.00 88.25 108 GLY A CA 1
ATOM 794 C C . GLY A 1 108 ? 3.152 -11.861 -19.138 1.00 88.25 108 GLY A C 1
ATOM 795 O O . GLY A 1 108 ? 2.893 -10.659 -19.188 1.00 88.25 108 GLY A O 1
ATOM 796 N N . PRO A 1 109 ? 2.210 -12.767 -18.808 1.00 92.62 109 PRO A N 1
ATOM 797 C CA . PRO A 1 109 ? 0.863 -12.395 -18.383 1.00 92.62 109 PRO A CA 1
ATOM 798 C C . PRO A 1 109 ? 0.867 -11.524 -17.122 1.00 92.62 109 PRO A C 1
ATOM 800 O O . PRO A 1 109 ? 1.681 -11.729 -16.222 1.00 92.62 109 PRO A O 1
ATOM 803 N N . ALA A 1 110 ? -0.087 -10.598 -17.028 1.00 94.75 110 ALA A N 1
ATOM 804 C CA . ALA A 1 110 ? -0.302 -9.835 -15.805 1.00 94.75 110 ALA A CA 1
ATOM 805 C C . ALA A 1 110 ? -0.895 -10.726 -14.701 1.00 94.75 110 ALA A C 1
ATOM 807 O O . ALA A 1 110 ? -1.767 -11.560 -14.958 1.00 94.75 110 ALA A O 1
ATOM 808 N N . THR A 1 111 ? -0.443 -10.523 -13.468 1.00 96.62 111 THR A N 1
ATOM 809 C CA . THR A 1 111 ? -0.960 -11.195 -12.268 1.00 96.62 111 THR A CA 1
ATOM 810 C C . THR A 1 111 ? -1.445 -10.155 -11.270 1.00 96.62 111 THR A C 1
ATOM 812 O O . THR A 1 111 ? -1.089 -8.983 -11.368 1.00 96.62 111 THR A O 1
ATOM 815 N N . GLY A 1 112 ? -2.293 -10.543 -10.321 1.00 96.75 112 GLY A N 1
ATOM 816 C CA . GLY A 1 112 ? -2.814 -9.589 -9.352 1.00 96.75 112 GLY A CA 1
ATOM 817 C C . GLY A 1 112 ? -3.266 -10.223 -8.051 1.00 96.75 112 GLY A C 1
ATOM 818 O O . GLY A 1 112 ? -3.574 -11.413 -7.995 1.00 96.75 112 GLY A O 1
ATOM 819 N N . VAL A 1 113 ? -3.301 -9.398 -7.010 1.00 98.12 113 VAL A N 1
ATOM 820 C CA . VAL A 1 113 ? -3.698 -9.756 -5.649 1.00 98.12 113 VAL A CA 1
ATOM 821 C C . VAL A 1 113 ? -4.718 -8.740 -5.176 1.00 98.12 113 VAL A C 1
ATOM 823 O O . VAL A 1 113 ? -4.445 -7.542 -5.158 1.00 98.12 113 VAL A O 1
ATOM 826 N N . LEU A 1 114 ? -5.887 -9.228 -4.772 1.00 98.38 114 LEU A N 1
ATOM 827 C CA . LEU A 1 114 ? -6.891 -8.435 -4.076 1.00 98.38 114 LEU A CA 1
ATOM 828 C C . LEU A 1 114 ? -6.853 -8.805 -2.592 1.00 98.38 114 LEU A C 1
ATOM 830 O O . LEU A 1 114 ? -7.262 -9.904 -2.217 1.00 98.38 114 LEU A O 1
ATOM 834 N N . TRP A 1 115 ? -6.372 -7.891 -1.753 1.00 98.31 115 TRP A N 1
ATOM 835 C CA . TRP A 1 115 ? -6.389 -8.052 -0.302 1.00 98.31 115 TRP A CA 1
ATOM 836 C C . TRP A 1 115 ? -7.726 -7.551 0.243 1.00 98.31 115 TRP A C 1
ATOM 838 O O . TRP A 1 115 ? -7.905 -6.365 0.506 1.00 98.31 115 TRP A O 1
ATOM 848 N N . LEU A 1 116 ? -8.707 -8.450 0.352 1.00 98.00 116 LEU A N 1
ATOM 849 C CA . LEU A 1 116 ? -10.075 -8.103 0.746 1.00 98.00 116 LEU A CA 1
ATOM 850 C C . LEU A 1 116 ? -10.186 -7.858 2.261 1.00 98.00 116 LEU A C 1
ATOM 852 O O . LEU A 1 116 ? -10.782 -8.645 2.995 1.00 98.00 116 LEU A O 1
ATOM 856 N N . ASN A 1 117 ? -9.591 -6.763 2.724 1.00 97.69 117 ASN A N 1
ATOM 857 C CA . ASN A 1 117 ? -9.574 -6.351 4.120 1.00 97.69 117 ASN A CA 1
ATOM 858 C C . ASN A 1 117 ? -9.964 -4.863 4.231 1.00 97.69 117 ASN A C 1
ATOM 860 O O . ASN A 1 117 ? -9.379 -4.043 3.523 1.00 97.69 117 ASN A O 1
ATOM 864 N N . PRO A 1 118 ? -10.949 -4.503 5.076 1.00 97.31 118 PRO A N 1
ATOM 865 C CA . PRO A 1 118 ? -11.376 -3.116 5.251 1.00 97.31 118 PRO A CA 1
ATOM 866 C C . PRO A 1 118 ? -10.563 -2.335 6.300 1.00 97.31 118 PRO A C 1
ATOM 868 O O . PRO A 1 118 ? -10.779 -1.136 6.454 1.00 97.31 118 PRO A O 1
ATOM 871 N N . SER A 1 119 ? -9.694 -2.996 7.068 1.00 97.50 119 SER A N 1
ATOM 872 C CA . SER A 1 119 ? -8.861 -2.361 8.093 1.00 97.50 119 SER A CA 1
ATOM 873 C C . SER A 1 119 ? -7.651 -1.649 7.483 1.00 97.50 119 SER A C 1
ATOM 875 O O . SER A 1 119 ? -7.291 -1.880 6.326 1.00 97.50 119 SER A O 1
ATOM 877 N N . GLU A 1 120 ? -6.995 -0.801 8.284 1.00 97.56 120 GLU A N 1
ATOM 878 C CA . GLU A 1 120 ? -5.714 -0.194 7.915 1.00 97.56 120 GLU A CA 1
ATOM 879 C C . GLU A 1 120 ? -4.750 -1.253 7.368 1.00 97.56 120 GLU A C 1
ATOM 881 O O . GLU A 1 120 ? -4.523 -2.292 7.991 1.00 97.56 120 GLU A O 1
ATOM 886 N N . THR A 1 121 ? -4.190 -0.979 6.191 1.00 98.12 121 THR A N 1
ATOM 887 C CA . THR A 1 121 ? -3.277 -1.900 5.515 1.00 98.12 121 THR A CA 1
ATOM 888 C C . THR A 1 121 ? -1.984 -1.180 5.156 1.00 98.12 121 THR A C 1
ATOM 890 O O . THR A 1 121 ? -2.000 -0.110 4.548 1.00 98.12 121 THR A O 1
ATOM 893 N N . LEU A 1 122 ? -0.857 -1.790 5.517 1.00 97.12 122 LEU A N 1
ATOM 894 C CA . LEU A 1 122 ? 0.480 -1.373 5.108 1.00 97.12 122 LEU A CA 1
ATOM 895 C C . LEU A 1 122 ? 1.004 -2.381 4.086 1.00 97.12 122 LEU A C 1
ATOM 897 O O . LEU A 1 122 ? 0.946 -3.585 4.331 1.00 97.12 122 LEU A O 1
ATOM 901 N N . VAL A 1 123 ? 1.506 -1.897 2.953 1.00 96.50 123 VAL A N 1
ATOM 902 C CA . VAL A 1 123 ? 2.059 -2.738 1.888 1.00 96.50 123 VAL A CA 1
ATOM 903 C C . VAL A 1 123 ? 3.502 -2.344 1.637 1.00 96.50 123 VAL A C 1
ATOM 905 O O . VAL A 1 123 ? 3.780 -1.250 1.143 1.00 96.50 123 VAL A O 1
ATOM 908 N N . ASP A 1 124 ? 4.407 -3.260 1.963 1.00 95.44 124 ASP A N 1
ATOM 909 C CA . ASP A 1 124 ? 5.789 -3.174 1.521 1.00 95.44 124 ASP A CA 1
ATOM 910 C C . ASP A 1 124 ? 5.960 -3.815 0.143 1.00 95.44 124 ASP A C 1
ATOM 912 O O . ASP A 1 124 ? 5.358 -4.849 -0.153 1.00 95.44 124 ASP A O 1
ATOM 916 N N . LEU A 1 125 ? 6.811 -3.211 -0.681 1.00 93.25 125 LEU A N 1
ATOM 917 C CA . LEU A 1 125 ? 7.166 -3.696 -2.005 1.00 93.25 125 LEU A CA 1
ATOM 918 C C . LEU A 1 125 ? 8.684 -3.764 -2.1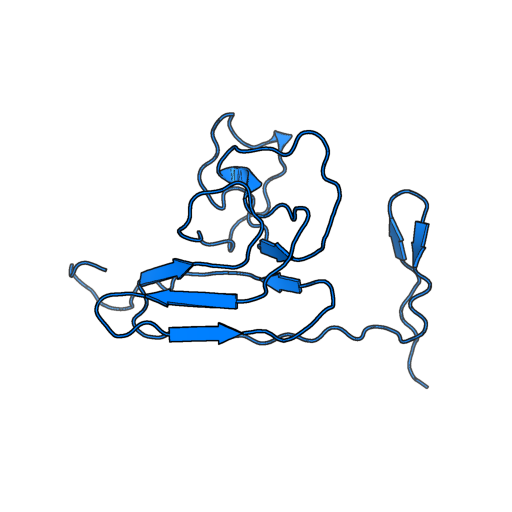49 1.00 93.25 125 LEU A C 1
ATOM 920 O O . LEU A 1 125 ? 9.403 -2.835 -1.774 1.00 93.25 125 LEU A O 1
ATOM 924 N N . GLU A 1 126 ? 9.154 -4.871 -2.708 1.00 91.75 126 GLU A N 1
ATOM 925 C CA . GLU A 1 126 ? 10.552 -5.090 -3.047 1.00 91.75 126 GLU A CA 1
ATOM 926 C C . GLU A 1 126 ? 10.625 -5.804 -4.391 1.00 91.75 126 GLU A C 1
ATOM 928 O O . GLU A 1 126 ? 10.013 -6.859 -4.590 1.00 91.75 126 GLU A O 1
ATOM 933 N N . THR A 1 127 ? 11.379 -5.225 -5.317 1.00 87.56 127 THR A N 1
ATOM 934 C CA . THR A 1 127 ? 11.693 -5.872 -6.579 1.00 87.56 127 THR A CA 1
ATOM 935 C C . THR A 1 127 ? 12.930 -6.736 -6.365 1.00 87.56 127 THR A C 1
ATOM 937 O O . THR A 1 127 ? 14.028 -6.232 -6.135 1.00 87.56 127 THR A O 1
ATOM 940 N N . GLU A 1 128 ? 12.787 -8.059 -6.461 1.00 79.81 128 GLU A N 1
ATOM 941 C CA . GLU A 1 128 ? 13.960 -8.932 -6.440 1.00 79.81 128 GLU A CA 1
ATOM 942 C C . GLU A 1 128 ? 14.808 -8.678 -7.694 1.00 79.81 128 GLU A C 1
ATOM 944 O O . GLU A 1 128 ? 14.388 -8.964 -8.819 1.00 79.81 128 GLU A O 1
ATOM 949 N N . ALA A 1 129 ? 16.034 -8.184 -7.507 1.00 62.00 129 ALA A N 1
ATOM 950 C CA . ALA A 1 129 ? 17.030 -8.196 -8.566 1.00 62.00 129 ALA A CA 1
ATOM 951 C C . ALA A 1 129 ? 17.273 -9.656 -8.967 1.00 62.00 129 ALA A C 1
ATOM 953 O O . ALA A 1 129 ? 17.735 -10.463 -8.158 1.00 62.00 129 ALA A O 1
ATOM 954 N N . GLY A 1 130 ? 16.922 -10.011 -10.205 1.00 48.03 130 GLY A N 1
ATOM 955 C CA . GLY A 1 130 ? 17.049 -11.375 -10.702 1.00 48.03 130 GLY A CA 1
ATOM 956 C C . GLY A 1 130 ? 18.446 -11.935 -10.431 1.00 48.03 130 GLY A C 1
ATOM 957 O O . GLY A 1 130 ? 19.444 -11.425 -10.938 1.00 48.03 130 GLY A O 1
ATOM 958 N N . GLY A 1 131 ? 18.520 -12.998 -9.628 1.00 36.19 131 GLY A N 1
ATOM 959 C CA . GLY A 1 131 ? 19.735 -13.784 -9.464 1.00 36.19 131 GLY A CA 1
ATOM 960 C C . GLY A 1 131 ? 20.115 -14.421 -10.799 1.00 36.19 131 GLY A C 1
ATOM 961 O O . GLY A 1 131 ? 19.595 -15.471 -11.163 1.00 36.19 131 GLY A O 1
ATOM 962 N N . GLY A 1 132 ? 21.005 -13.771 -11.544 1.00 32.44 132 GLY A N 1
ATOM 963 C CA . GLY A 1 132 ? 21.493 -14.267 -12.823 1.00 32.44 132 GLY A CA 1
ATOM 964 C C . GLY A 1 132 ? 22.461 -13.284 -13.462 1.00 32.44 132 GLY A C 1
ATOM 965 O O . GLY A 1 132 ? 22.074 -12.194 -13.868 1.00 32.44 132 GLY A O 1
ATOM 966 N N . GLY A 1 133 ? 23.734 -13.672 -13.534 1.00 31.48 133 GLY A N 1
ATOM 967 C CA . GLY A 1 133 ? 24.764 -12.898 -14.211 1.00 31.48 133 GLY A CA 1
ATOM 968 C C . GLY A 1 133 ? 24.384 -12.525 -15.648 1.00 31.48 133 GLY A C 1
ATOM 969 O O . GLY A 1 133 ? 23.733 -13.290 -16.352 1.00 31.48 133 GLY A O 1
ATOM 970 N N . ALA A 1 134 ? 24.889 -11.361 -16.056 1.00 35.22 134 ALA A N 1
ATOM 971 C CA . ALA A 1 134 ? 24.902 -10.816 -17.411 1.00 35.22 134 ALA A CA 1
ATOM 972 C C . ALA A 1 134 ? 23.529 -10.526 -18.053 1.00 35.22 134 ALA A C 1
ATOM 974 O O . ALA A 1 134 ? 22.852 -11.411 -18.564 1.00 35.22 134 ALA A O 1
ATOM 975 N N . ASN A 1 135 ? 23.216 -9.225 -18.115 1.00 41.19 135 ASN A N 1
ATOM 976 C CA . ASN A 1 135 ? 22.392 -8.544 -19.120 1.00 41.19 135 ASN A CA 1
ATOM 977 C C . ASN A 1 135 ? 21.337 -9.397 -19.843 1.00 41.19 135 ASN A C 1
ATOM 979 O O . ASN A 1 135 ? 21.603 -9.971 -20.901 1.00 41.19 135 ASN A O 1
ATOM 983 N N . LYS A 1 136 ? 20.091 -9.301 -19.381 1.00 27.03 136 LYS A N 1
ATOM 984 C CA . LYS A 1 136 ? 18.925 -9.290 -20.270 1.00 27.03 136 LYS A CA 1
ATOM 985 C C . LYS A 1 136 ? 17.865 -8.338 -19.705 1.00 27.03 136 LYS A C 1
ATOM 987 O O . LYS A 1 136 ? 17.761 -8.247 -18.485 1.00 27.03 136 LYS A O 1
ATOM 992 N N . PRO A 1 137 ? 17.172 -7.575 -20.572 1.00 36.00 137 PRO A N 1
ATOM 993 C CA . PRO A 1 137 ? 16.296 -6.493 -20.146 1.00 36.00 137 PRO A CA 1
ATOM 994 C C . PRO A 1 137 ? 15.107 -7.046 -19.354 1.00 36.00 137 PRO A C 1
ATOM 996 O O . PRO A 1 137 ? 14.543 -8.074 -19.732 1.00 36.00 137 PRO A O 1
ATOM 999 N N . LEU A 1 138 ? 14.838 -6.351 -18.246 1.00 43.34 138 LEU A N 1
ATOM 1000 C CA . LEU A 1 138 ? 13.829 -6.600 -17.211 1.00 43.34 138 LEU A CA 1
ATOM 1001 C C . LEU A 1 138 ? 12.403 -6.746 -17.765 1.00 43.34 138 LEU A C 1
ATOM 1003 O O . LEU A 1 138 ? 12.085 -6.066 -18.765 1.00 43.34 138 LEU A O 1
#

Radius of gyration: 17.5 Å; chains: 1; bounding box: 36×36×51 Å

pLDDT: mean 86.42, std 16.07, range [27.03, 98.38]

Foldseek 3Di:
DDDAAPWDDDPRDIDRRRVHDDDDDDDDDDPQFPWKADFDDFLADGTADALADDQDDPVRADPQHAANNRSFFQKADADDDPPQDNHRPRRSDYYHHGFQKMWTHHPDDIDIDGPPDPDIDTHGDDDDPDPDDDDDDD

InterPro domains:
  IPR011013 Galactose mutarotase-like domain superfamily [SSF74650] (70-128)
  IPR025887 Glycoside hydrolase family 31, N-terminal domain [PF13802] (12-124)